Protein AF-A0A5K1F7H3-F1 (afdb_monomer_lite)

Sequence (38 aa):
GANTLAVDVNGKTALQVGVDTGTINDEELFNALSEANR

Secondary structure (DSSP, 8-state):
---TT-B-TTS-BHHHHHHHTTSS-HHHHHHHHHHHT-

Foldseek 3Di:
DDDQCDADPVRHGPLRVCVVVVVDDPVNSVVVVVVVVD

Structure (mmCIF, N/CA/C/O backbone):
data_AF-A0A5K1F7H3-F1
#
_entry.id   AF-A0A5K1F7H3-F1
#
loop_
_atom_site.group_PDB
_atom_site.id
_atom_site.type_symbol
_atom_site.label_atom_id
_atom_site.label_alt_id
_atom_site.label_comp_id
_atom_site.label_asym_id
_atom_site.label_entity_id
_atom_site.label_seq_id
_atom_site.pdbx_PDB_ins_code
_atom_site.Cartn_x
_atom_site.Cartn_y
_atom_site.Cartn_z
_atom_site.occupancy
_atom_site.B_iso_or_equiv
_atom_site.auth_seq_id
_atom_site.auth_comp_id
_atom_site.auth_asym_id
_atom_site.auth_atom_id
_atom_site.pdbx_PDB_model_num
ATOM 1 N N . GLY A 1 1 ? 10.141 -6.965 -12.639 1.00 65.50 1 GLY A N 1
ATOM 2 C CA . GLY A 1 1 ? 9.730 -5.884 -11.725 1.00 65.50 1 GLY A CA 1
ATOM 3 C C . GLY A 1 1 ? 8.223 -5.891 -11.618 1.00 65.50 1 GLY A C 1
ATOM 4 O O . GLY A 1 1 ? 7.579 -6.174 -12.622 1.00 65.50 1 GLY A O 1
ATOM 5 N N . ALA A 1 2 ? 7.671 -5.656 -10.429 1.00 70.44 2 ALA A N 1
ATOM 6 C CA . ALA A 1 2 ? 6.228 -5.494 -10.257 1.00 70.44 2 ALA A CA 1
ATOM 7 C C . ALA A 1 2 ? 5.775 -4.167 -10.891 1.00 70.44 2 ALA A C 1
ATOM 9 O O . ALA A 1 2 ? 6.468 -3.160 -10.763 1.00 70.44 2 ALA A O 1
ATOM 10 N N . ASN A 1 3 ? 4.638 -4.169 -11.590 1.00 80.06 3 ASN A N 1
ATOM 11 C CA . ASN A 1 3 ? 4.057 -2.951 -12.149 1.00 80.06 3 ASN A CA 1
ATOM 12 C C . ASN A 1 3 ? 3.250 -2.234 -11.058 1.00 80.06 3 ASN A C 1
ATOM 14 O O . ASN A 1 3 ? 2.157 -2.673 -10.711 1.00 80.06 3 ASN A O 1
ATOM 18 N N . THR A 1 4 ? 3.783 -1.138 -10.525 1.00 75.38 4 THR A N 1
ATOM 19 C CA . THR A 1 4 ? 3.163 -0.343 -9.450 1.00 75.38 4 THR A CA 1
ATOM 20 C C . THR A 1 4 ? 1.905 0.407 -9.891 1.00 75.38 4 THR A C 1
ATOM 22 O O 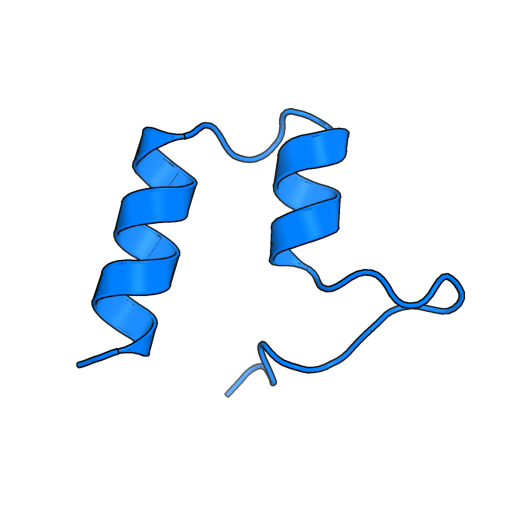. THR A 1 4 ? 1.120 0.830 -9.046 1.00 75.38 4 THR A O 1
ATOM 25 N N . LEU A 1 5 ? 1.687 0.531 -11.204 1.00 81.69 5 LEU A N 1
ATOM 26 C CA . LEU A 1 5 ? 0.495 1.138 -11.800 1.00 81.69 5 LEU A CA 1
ATOM 27 C C . LEU A 1 5 ? -0.593 0.108 -12.126 1.00 81.69 5 LEU A C 1
ATOM 29 O O . LEU A 1 5 ? -1.674 0.485 -12.573 1.00 81.69 5 LEU A O 1
ATOM 33 N N . ALA A 1 6 ? -0.317 -1.189 -11.948 1.00 86.62 6 ALA A N 1
ATOM 34 C CA . ALA A 1 6 ? -1.337 -2.210 -12.121 1.00 86.62 6 ALA A CA 1
ATOM 35 C C . ALA A 1 6 ? -2.431 -2.030 -11.062 1.00 86.62 6 ALA A C 1
ATOM 37 O O . ALA A 1 6 ? -2.147 -1.836 -9.877 1.00 86.62 6 ALA A O 1
ATOM 38 N N . VAL A 1 7 ? -3.679 -2.109 -11.514 1.00 92.19 7 VAL A N 1
ATOM 39 C CA . VAL A 1 7 ? -4.863 -1.991 -10.667 1.00 92.19 7 VAL A CA 1
ATOM 40 C C . VAL A 1 7 ? -5.601 -3.322 -10.581 1.00 92.19 7 VAL A C 1
ATOM 42 O O . VAL A 1 7 ? -5.550 -4.133 -11.509 1.00 92.19 7 VAL A O 1
ATOM 45 N N . ASP A 1 8 ? -6.272 -3.554 -9.457 1.00 89.88 8 ASP A N 1
ATOM 46 C CA . ASP A 1 8 ? -7.150 -4.701 -9.249 1.00 89.88 8 ASP A CA 1
ATOM 47 C C . ASP A 1 8 ? -8.492 -4.548 -9.999 1.00 89.88 8 ASP A C 1
ATOM 49 O O . ASP A 1 8 ? -8.730 -3.581 -10.726 1.00 89.88 8 ASP A O 1
ATOM 53 N N . VAL A 1 9 ? -9.406 -5.502 -9.791 1.00 92.81 9 VAL A N 1
ATOM 54 C CA . VAL A 1 9 ? -10.762 -5.485 -10.377 1.00 92.81 9 VAL A CA 1
ATOM 55 C C . VAL A 1 9 ? -11.605 -4.272 -9.958 1.00 92.81 9 VAL A C 1
ATOM 57 O O . VAL A 1 9 ? -12.603 -3.974 -10.609 1.00 92.81 9 VAL A O 1
ATOM 60 N N . ASN A 1 10 ? -11.209 -3.574 -8.893 1.00 92.31 10 ASN A N 1
ATOM 61 C CA . ASN A 1 10 ? -11.866 -2.384 -8.362 1.00 92.31 10 ASN A CA 1
ATOM 62 C C . ASN A 1 10 ? -11.151 -1.086 -8.776 1.00 92.31 10 ASN A C 1
ATOM 64 O O . ASN A 1 10 ? -11.558 -0.007 -8.346 1.00 92.31 10 ASN A O 1
ATOM 68 N N . GLY A 1 11 ? -10.083 -1.165 -9.576 1.00 91.00 11 GLY A N 1
ATOM 69 C CA . GLY A 1 11 ? -9.286 -0.004 -9.970 1.00 91.00 11 GLY A CA 1
ATOM 70 C C . GLY A 1 11 ? -8.293 0.476 -8.904 1.00 91.00 11 GLY A C 1
ATOM 71 O O . GLY A 1 11 ? -7.763 1.577 -9.038 1.00 91.00 11 GLY A O 1
ATOM 72 N N . LYS A 1 12 ? -8.018 -0.312 -7.857 1.00 90.88 12 LYS A N 1
ATOM 73 C CA . LYS A 1 12 ? -7.070 0.042 -6.789 1.00 90.88 12 LYS A CA 1
ATOM 74 C C . LYS A 1 12 ? -5.680 -0.513 -7.072 1.00 90.88 12 LYS A C 1
ATOM 76 O O . LYS A 1 12 ? -5.534 -1.668 -7.461 1.00 90.88 12 LYS A O 1
ATOM 81 N N . THR A 1 13 ? -4.648 0.292 -6.838 1.00 90.00 13 THR A N 1
ATOM 82 C CA . THR A 1 13 ? -3.255 -0.176 -6.899 1.00 90.00 13 THR A CA 1
ATOM 83 C C . THR A 1 13 ? -2.894 -0.974 -5.646 1.00 90.00 13 THR A C 1
ATOM 85 O O . THR A 1 13 ? -3.553 -0.868 -4.609 1.00 90.00 13 THR A O 1
ATOM 88 N N . ALA A 1 14 ? -1.800 -1.735 -5.707 1.00 87.50 14 ALA A N 1
ATOM 89 C CA . ALA A 1 14 ? -1.292 -2.473 -4.549 1.00 87.50 14 ALA A CA 1
ATOM 90 C C . ALA A 1 14 ? -1.007 -1.561 -3.337 1.00 87.50 14 ALA A C 1
ATOM 92 O O . ALA A 1 14 ? -1.284 -1.944 -2.203 1.00 87.50 14 ALA A O 1
ATOM 93 N N . LEU A 1 15 ? -0.518 -0.337 -3.580 1.00 87.50 15 LEU A N 1
ATOM 94 C CA . LEU A 1 15 ? -0.278 0.655 -2.526 1.00 87.50 15 LEU A CA 1
ATOM 95 C C . LEU A 1 15 ? -1.587 1.105 -1.872 1.00 87.50 15 LEU A C 1
ATOM 97 O O . LEU A 1 15 ? -1.675 1.169 -0.651 1.00 87.50 15 LEU A O 1
ATOM 101 N N . GLN A 1 16 ? -2.621 1.352 -2.678 1.00 88.38 16 GLN A N 1
ATOM 102 C CA . GLN A 1 16 ? -3.932 1.755 -2.177 1.00 88.38 16 GLN A CA 1
ATOM 103 C C . GLN A 1 16 ? -4.560 0.663 -1.300 1.00 88.38 16 GLN A C 1
ATOM 105 O O . GLN A 1 16 ? -5.070 0.950 -0.222 1.00 88.38 16 GLN A O 1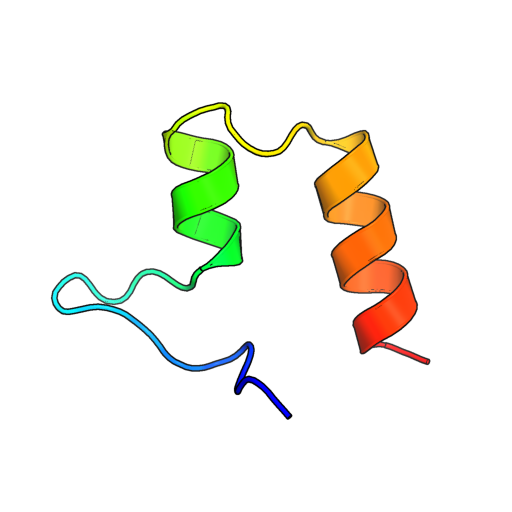
ATOM 110 N N . VAL A 1 17 ? -4.470 -0.600 -1.729 1.00 90.62 17 VAL A N 1
ATOM 111 C CA . VAL A 1 17 ? -4.950 -1.746 -0.939 1.00 90.62 17 VAL A CA 1
ATOM 112 C C . VAL A 1 17 ? -4.153 -1.894 0.360 1.00 90.62 17 VAL A C 1
ATOM 114 O O . VAL A 1 17 ? -4.733 -2.189 1.404 1.00 90.62 17 VAL A O 1
ATOM 117 N N . GLY A 1 18 ? -2.838 -1.667 0.326 1.00 89.56 18 GLY A N 1
ATOM 118 C CA . GLY A 1 18 ? -1.987 -1.707 1.516 1.00 89.56 18 GLY A CA 1
ATOM 119 C C . GLY A 1 18 ? -2.406 -0.693 2.582 1.00 89.56 18 GLY A C 1
ATOM 120 O O . GLY A 1 18 ? -2.490 -1.053 3.754 1.00 89.56 18 GLY A O 1
ATOM 121 N N . VAL A 1 19 ? -2.748 0.529 2.168 1.00 89.56 19 VAL A N 1
ATOM 122 C CA . VAL A 1 19 ? -3.278 1.572 3.061 1.00 89.56 19 VAL A CA 1
ATOM 123 C C . VAL A 1 19 ? -4.659 1.187 3.599 1.00 89.56 19 VAL A C 1
ATOM 125 O O . VAL A 1 19 ? -4.871 1.190 4.808 1.00 89.56 19 VAL A O 1
ATOM 128 N N . ASP A 1 20 ? -5.585 0.776 2.726 1.00 89.19 20 ASP A N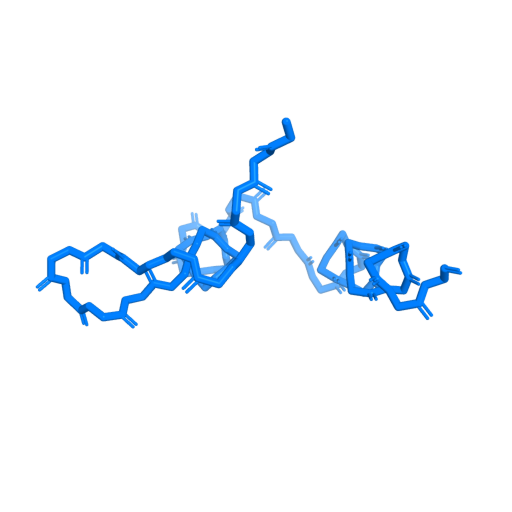 1
ATOM 129 C CA . ASP A 1 20 ? -6.965 0.439 3.115 1.00 89.19 20 ASP A CA 1
ATOM 130 C C . ASP A 1 20 ? -7.043 -0.735 4.105 1.00 89.19 20 ASP A C 1
ATOM 132 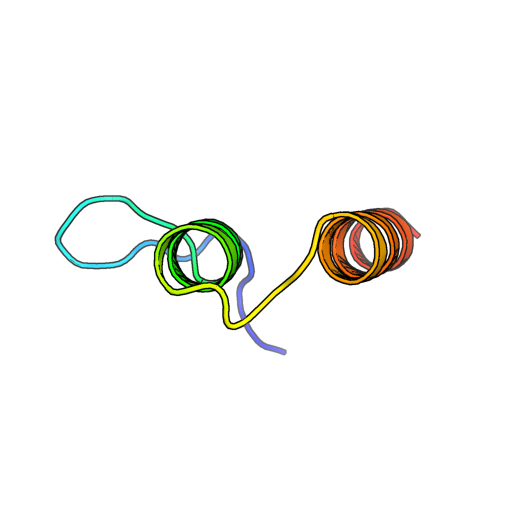O O . ASP A 1 20 ? -7.941 -0.803 4.943 1.00 89.19 20 ASP A O 1
ATOM 136 N N . THR A 1 21 ? -6.113 -1.683 3.994 1.00 90.50 21 THR A N 1
ATOM 137 C CA . THR A 1 21 ? -6.035 -2.863 4.868 1.00 90.50 21 THR A CA 1
ATOM 138 C C . THR A 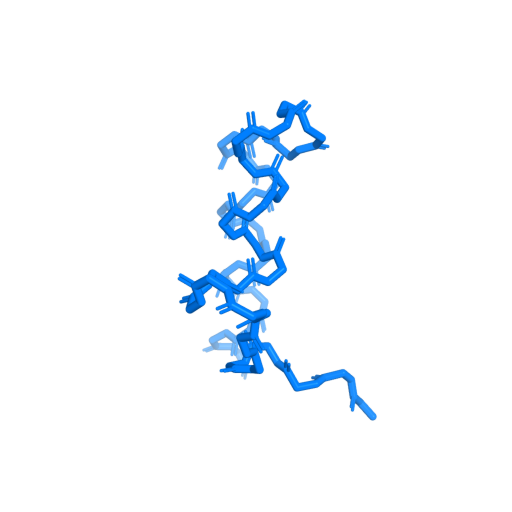1 21 ? -5.236 -2.619 6.148 1.00 90.50 21 THR A C 1
ATOM 140 O O . THR A 1 21 ? -5.208 -3.495 7.010 1.00 90.50 21 THR A O 1
ATOM 143 N N . GLY A 1 22 ? -4.579 -1.460 6.281 1.00 88.56 22 GLY A N 1
ATOM 144 C CA . GLY A 1 22 ? -3.648 -1.172 7.376 1.00 88.56 22 GLY A CA 1
ATOM 145 C C . GLY A 1 22 ? -2.351 -1.983 7.313 1.00 88.56 22 GLY A C 1
ATOM 146 O O . GLY A 1 22 ? -1.631 -2.061 8.304 1.00 88.56 22 GLY A O 1
ATOM 147 N N . THR A 1 23 ? -2.060 -2.604 6.167 1.00 89.31 23 THR A N 1
ATOM 148 C CA . THR A 1 23 ? -0.810 -3.342 5.930 1.00 89.31 23 THR A CA 1
ATOM 149 C C . THR A 1 23 ? 0.372 -2.390 5.756 1.00 89.31 23 THR A C 1
ATOM 151 O O . THR A 1 23 ? 1.498 -2.763 6.062 1.00 89.31 23 THR A O 1
ATOM 154 N N . ILE A 1 24 ? 0.111 -1.184 5.245 1.00 88.69 24 ILE A N 1
ATOM 155 C CA . ILE A 1 24 ? 1.096 -0.125 5.021 1.00 88.69 24 ILE A CA 1
ATOM 156 C C . ILE A 1 24 ? 0.679 1.092 5.844 1.00 88.69 24 ILE A C 1
ATOM 158 O O . ILE A 1 24 ? -0.466 1.538 5.745 1.00 88.69 24 ILE A O 1
ATOM 162 N N . ASN A 1 25 ? 1.605 1.640 6.627 1.00 87.19 25 ASN A N 1
ATOM 163 C CA . ASN A 1 25 ? 1.431 2.931 7.295 1.00 87.19 25 ASN A CA 1
ATOM 164 C C . ASN A 1 25 ? 1.969 4.104 6.444 1.00 87.19 25 ASN A C 1
ATOM 166 O O . ASN A 1 25 ? 2.653 3.903 5.442 1.00 87.19 25 ASN A O 1
ATOM 170 N N . ASP A 1 26 ? 1.674 5.344 6.844 1.00 83.12 26 ASP A N 1
ATOM 171 C CA . ASP A 1 26 ? 2.041 6.549 6.081 1.00 83.12 26 ASP A CA 1
ATOM 172 C C . ASP A 1 26 ? 3.557 6.688 5.832 1.00 83.12 26 ASP A C 1
ATOM 174 O O . ASP A 1 26 ? 3.977 7.213 4.799 1.00 83.12 26 ASP A O 1
ATOM 178 N N . GLU A 1 27 ? 4.388 6.192 6.752 1.00 86.38 27 GLU A N 1
ATOM 179 C CA . GLU A 1 27 ? 5.852 6.236 6.659 1.00 86.38 27 GLU A CA 1
ATOM 180 C C . GLU A 1 27 ? 6.371 5.228 5.620 1.00 86.38 27 GLU A C 1
ATOM 182 O O . GLU A 1 27 ? 7.215 5.545 4.778 1.00 86.38 27 GLU A O 1
ATOM 187 N N . GLU A 1 28 ? 5.806 4.022 5.620 1.00 86.00 28 GLU A N 1
ATOM 188 C CA . GLU A 1 28 ? 6.079 2.982 4.627 1.00 86.00 28 GLU A CA 1
ATOM 189 C C . GLU A 1 28 ? 5.581 3.388 3.234 1.00 86.00 28 GLU A C 1
ATOM 191 O O . GLU A 1 28 ? 6.277 3.165 2.240 1.00 86.00 28 GLU A O 1
ATOM 196 N N . LEU A 1 29 ? 4.420 4.046 3.153 1.00 85.44 29 LEU A N 1
ATOM 197 C CA . LEU A 1 29 ? 3.899 4.606 1.907 1.00 85.44 29 LEU A CA 1
ATOM 198 C C . LEU A 1 29 ? 4.837 5.685 1.354 1.00 85.44 29 LEU A C 1
ATOM 200 O O . LEU A 1 29 ? 5.140 5.685 0.160 1.00 85.44 29 LEU A O 1
ATOM 204 N N . PHE A 1 30 ? 5.316 6.588 2.213 1.00 85.00 30 PHE A N 1
ATOM 205 C CA . PHE A 1 30 ? 6.251 7.636 1.817 1.00 85.00 30 PHE A CA 1
ATOM 206 C C . PHE A 1 30 ? 7.552 7.051 1.261 1.00 85.00 30 PHE A C 1
ATOM 208 O O . PHE A 1 30 ? 8.013 7.475 0.200 1.00 85.00 30 PHE A O 1
ATOM 215 N N . ASN A 1 31 ? 8.113 6.040 1.926 1.00 84.00 31 ASN A N 1
ATOM 216 C CA . ASN A 1 31 ? 9.318 5.360 1.455 1.00 84.00 31 ASN A CA 1
ATOM 217 C C . ASN A 1 31 ? 9.087 4.661 0.110 1.00 84.00 31 ASN A C 1
ATOM 219 O O . ASN A 1 31 ? 9.879 4.848 -0.812 1.00 84.00 31 ASN A O 1
ATOM 223 N N . ALA A 1 32 ? 7.972 3.941 -0.044 1.00 81.06 32 ALA A N 1
ATOM 224 C CA . ALA A 1 32 ? 7.631 3.260 -1.292 1.00 81.06 32 ALA A CA 1
ATOM 225 C C . ALA A 1 32 ? 7.487 4.234 -2.476 1.00 81.06 32 ALA A C 1
ATOM 227 O O . ALA A 1 32 ? 7.925 3.937 -3.588 1.00 81.06 32 ALA A O 1
ATOM 228 N N . LEU A 1 33 ? 6.901 5.413 -2.246 1.00 80.12 33 LEU A N 1
ATOM 229 C CA . LEU A 1 33 ? 6.755 6.448 -3.271 1.00 80.12 33 LEU A CA 1
ATOM 230 C C . LEU A 1 33 ? 8.071 7.179 -3.561 1.00 80.12 33 LEU A C 1
ATOM 232 O O . LEU A 1 33 ? 8.343 7.502 -4.714 1.00 80.12 33 LEU A O 1
ATOM 236 N N . SER A 1 34 ? 8.891 7.426 -2.540 1.00 81.31 34 SER A N 1
ATOM 237 C CA . SER A 1 34 ? 10.201 8.071 -2.681 1.00 81.31 34 SER A CA 1
ATOM 238 C C . SER A 1 34 ? 11.181 7.199 -3.472 1.00 81.31 34 SER A C 1
ATOM 240 O O . SER A 1 34 ? 11.864 7.694 -4.368 1.00 81.31 34 SER A O 1
ATOM 242 N N . GLU A 1 35 ? 11.203 5.888 -3.210 1.00 71.81 35 GLU A N 1
ATOM 243 C CA . GLU A 1 35 ? 12.021 4.927 -3.961 1.00 71.81 35 GLU A CA 1
ATOM 244 C C . GLU A 1 35 ? 11.536 4.738 -5.400 1.00 71.81 35 GLU A C 1
ATOM 246 O O . GLU A 1 35 ? 12.356 4.641 -6.308 1.00 71.81 35 GLU A O 1
ATOM 251 N N . ALA A 1 36 ? 10.221 4.728 -5.634 1.00 64.62 36 ALA A N 1
ATOM 252 C CA . ALA A 1 36 ? 9.664 4.611 -6.982 1.00 64.62 36 ALA A CA 1
ATOM 253 C C . ALA A 1 36 ? 9.952 5.833 -7.877 1.00 64.62 36 ALA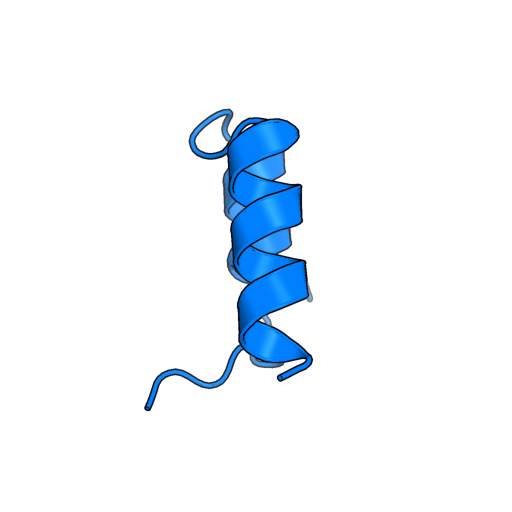 A C 1
ATOM 255 O O . ALA A 1 36 ? 9.858 5.725 -9.099 1.00 64.62 36 ALA A O 1
ATOM 256 N N . ASN A 1 37 ? 10.276 6.985 -7.282 1.00 61.09 37 ASN A N 1
ATOM 257 C CA . ASN A 1 37 ? 10.520 8.247 -7.983 1.00 61.09 37 ASN A CA 1
ATOM 258 C C . ASN A 1 37 ? 12.020 8.561 -8.174 1.00 61.09 37 ASN A C 1
ATOM 260 O O . ASN A 1 37 ? 12.361 9.682 -8.560 1.00 61.09 37 ASN A O 1
ATOM 264 N N . ARG A 1 38 ? 12.908 7.605 -7.868 1.00 55.91 38 ARG A N 1
ATOM 265 C CA . ARG A 1 38 ? 14.369 7.717 -7.978 1.00 55.91 38 ARG A CA 1
ATOM 266 C C . ARG A 1 38 ? 14.910 6.910 -9.154 1.00 55.91 38 ARG A C 1
ATOM 268 O O . ARG A 1 38 ? 15.874 7.407 -9.778 1.00 55.91 38 ARG A O 1
#

pLDDT: mean 83.45, std 9.15, range [55.91, 92.81]

Organism: NCBI:txid210225

Radius of gyration: 10.17 Å; chains: 1; bounding box: 26×14×20 Å